Protein AF-A0A438HAM9-F1 (afdb_monomer_lite)

Sequence (119 aa):
MHYSVGDSWTYLFSATVESASNGDFQRKEEVQLALLTFPEAIEFLSFQNVGFIGLGNMGSRMANNLIKAGYKVAVHDINHEVMRMFAERGVPTKETPFEIAETSDVVITMLPSSSHVSL

Radius of gyration: 16.4 Å; chains: 1; bounding box: 28×38×43 Å

Organism: Vitis vinifera (NCBI:txid29760)

Foldseek 3Di:
DDDDPPPPVCVVVCVCVVCLVVVNNDPPVVVVVCCVVDVVVVVVVPQQEEEQEDCPPVSVVVLVSCVVSRGLYEYEYPDVVSQVVCVVVVRHYDDDPVVSVVGGPYYDYDDDDDDPDDD

Secondary structu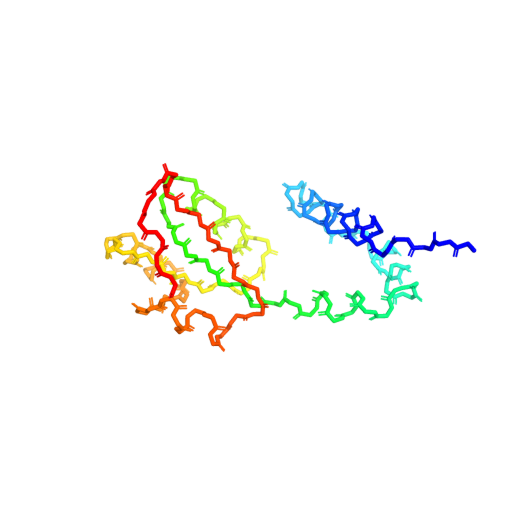re (DSSP, 8-state):
----THHHHHHHHHHHHHHHHHT-TT-HHHHHHHHHH-THHHHHHT--EEEEE--SHHHHHHHHHHHHTT-EEEEE-S-HHHHHHHHHTT--B-SSHHHHHHH-SEEEE---SSS----

pLDDT: mean 74.78, std 21.8, range [27.7, 98.25]

InterPro domains:
  IPR002204 3-hydroxyisobutyrate dehydrogenase-related, conserved site [PS00895] (52-65)
  IPR006115 6-phosphogluconate dehydrogenase, NADP-binding [PF03446] (49-117)
  IPR036291 NAD(P)-binding domain superfamily [SSF51735] (48-117)

Structure (mmCIF, N/CA/C/O backbone):
data_AF-A0A438HAM9-F1
#
_entry.id   AF-A0A438HAM9-F1
#
loop_
_atom_site.group_PDB
_atom_site.id
_atom_site.type_symbol
_atom_site.label_atom_id
_atom_site.label_alt_id
_atom_site.label_comp_id
_atom_site.label_asym_id
_atom_site.label_entity_id
_atom_site.label_seq_id
_atom_site.pdbx_PDB_ins_code
_atom_site.Cartn_x
_atom_site.Cartn_y
_atom_site.Cartn_z
_atom_site.occupancy
_atom_site.B_iso_or_equiv
_atom_site.auth_seq_id
_atom_site.auth_comp_id
_atom_site.auth_asym_id
_atom_site.auth_atom_id
_atom_site.pdbx_PDB_model_num
ATOM 1 N N . MET A 1 1 ? 16.492 28.387 27.106 1.00 32.38 1 MET A N 1
ATOM 2 C CA . MET A 1 1 ? 16.557 26.915 27.003 1.00 32.38 1 MET A CA 1
ATOM 3 C C . MET A 1 1 ? 15.978 26.546 25.652 1.00 32.38 1 MET A C 1
ATOM 5 O O . MET A 1 1 ? 14.795 26.768 25.442 1.00 32.38 1 MET A O 1
ATOM 9 N N . HIS A 1 2 ? 16.825 26.137 24.711 1.00 27.70 2 HIS A N 1
ATOM 10 C CA . HIS A 1 2 ? 16.390 25.678 23.393 1.00 27.70 2 HIS A CA 1
ATOM 11 C C . HIS A 1 2 ? 15.830 24.262 23.541 1.00 27.70 2 HIS A C 1
ATOM 13 O O . HIS A 1 2 ? 16.575 23.359 23.906 1.00 27.70 2 HIS A O 1
ATOM 19 N N . TYR A 1 3 ? 14.537 24.081 23.282 1.00 29.16 3 TYR A N 1
ATOM 20 C CA . TYR A 1 3 ? 13.952 22.759 23.078 1.00 29.16 3 TYR A CA 1
ATOM 21 C C . TYR A 1 3 ? 13.974 22.467 21.575 1.00 29.16 3 TYR A C 1
ATOM 23 O O . TYR A 1 3 ? 13.352 23.187 20.796 1.00 29.16 3 TYR A O 1
ATOM 31 N N . SER A 1 4 ? 14.731 21.447 21.168 1.00 33.22 4 SER A N 1
ATOM 32 C CA . SER A 1 4 ? 14.657 20.887 19.819 1.00 33.22 4 SER A CA 1
ATOM 33 C C . SER A 1 4 ? 13.492 19.901 19.791 1.00 33.22 4 SER A C 1
ATOM 35 O O . SER A 1 4 ? 13.512 18.882 20.474 1.00 33.22 4 SER A O 1
ATOM 37 N N . VAL A 1 5 ? 12.451 20.225 19.029 1.00 42.28 5 VAL A N 1
ATOM 38 C CA . VAL A 1 5 ? 11.205 19.445 18.897 1.00 42.28 5 VAL A CA 1
ATOM 39 C C . VAL A 1 5 ? 11.434 18.097 18.173 1.00 42.28 5 VAL A C 1
ATOM 41 O O . VAL A 1 5 ? 10.536 17.268 18.104 1.00 42.28 5 VAL A O 1
ATOM 44 N N . GLY A 1 6 ? 12.646 17.831 17.669 1.00 40.72 6 GLY A N 1
ATOM 45 C CA . GLY A 1 6 ? 12.969 16.641 16.869 1.00 40.72 6 GLY A CA 1
ATOM 46 C C . GLY A 1 6 ? 13.139 15.322 17.635 1.00 40.72 6 GLY A C 1
ATOM 47 O O . GLY A 1 6 ? 13.043 14.260 17.020 1.00 40.72 6 GLY A O 1
ATOM 48 N N . ASP A 1 7 ? 13.348 15.360 18.953 1.00 53.47 7 ASP A N 1
ATOM 49 C CA . ASP A 1 7 ? 13.804 14.166 19.681 1.00 53.47 7 ASP A CA 1
ATOM 50 C C . ASP A 1 7 ? 12.648 13.392 20.338 1.00 53.47 7 ASP A C 1
ATOM 52 O O . ASP A 1 7 ? 12.610 12.171 20.287 1.00 53.47 7 ASP A O 1
ATOM 56 N N . SER A 1 8 ? 11.634 14.056 20.901 1.00 50.69 8 SER A N 1
ATOM 57 C CA . SER A 1 8 ? 10.566 13.339 21.631 1.00 50.69 8 SER A CA 1
ATOM 58 C C . SER A 1 8 ? 9.602 12.579 20.709 1.00 50.69 8 SER A C 1
ATOM 60 O O . SER A 1 8 ? 9.123 11.499 21.056 1.00 50.69 8 SER A O 1
ATOM 62 N N . TRP A 1 9 ? 9.329 13.122 19.520 1.00 41.88 9 TRP A N 1
ATOM 63 C CA . TRP A 1 9 ? 8.412 12.521 18.544 1.00 41.88 9 TRP A CA 1
ATOM 64 C C . TRP A 1 9 ? 9.002 11.295 17.858 1.00 41.88 9 TRP A C 1
ATOM 66 O O . TRP A 1 9 ? 8.298 10.316 17.629 1.00 41.88 9 TRP A O 1
ATOM 76 N N . THR A 1 10 ? 10.303 11.320 17.570 1.00 51.91 10 THR A N 1
ATOM 77 C CA . THR A 1 10 ? 11.017 10.174 17.000 1.00 51.91 10 THR A CA 1
ATOM 78 C C . THR A 1 10 ? 11.079 9.017 17.989 1.00 51.91 10 THR A C 1
ATOM 80 O O . THR A 1 10 ? 10.861 7.881 17.578 1.00 51.91 10 THR A O 1
ATOM 83 N N . TYR A 1 11 ? 11.263 9.281 19.287 1.00 53.12 11 TYR A N 1
ATOM 84 C CA . TYR A 1 11 ? 11.181 8.241 20.317 1.00 53.12 11 TYR A CA 1
ATOM 85 C C . TYR A 1 11 ? 9.777 7.644 20.447 1.00 53.12 11 TYR A C 1
ATOM 87 O O . TYR A 1 11 ? 9.655 6.425 20.510 1.00 53.12 11 TYR A O 1
ATOM 95 N N . LEU A 1 12 ? 8.716 8.459 20.436 1.00 53.38 12 LEU A N 1
ATOM 96 C CA . LEU A 1 12 ? 7.336 7.959 20.505 1.00 53.38 12 LEU A CA 1
ATOM 97 C C . LEU A 1 12 ? 6.947 7.172 19.251 1.00 53.38 12 LEU A C 1
ATOM 99 O O . LEU A 1 12 ? 6.346 6.104 19.360 1.00 53.38 12 LEU A O 1
ATOM 103 N N . PHE A 1 13 ? 7.329 7.654 18.067 1.00 54.84 13 PHE A N 1
ATOM 104 C CA . PHE A 1 13 ? 7.110 6.939 16.814 1.00 54.84 13 PHE A CA 1
ATOM 105 C C . PHE A 1 13 ? 7.908 5.636 16.770 1.00 54.84 13 PHE A C 1
ATOM 107 O O . PHE A 1 13 ? 7.336 4.593 16.474 1.00 54.84 13 PHE A O 1
ATOM 114 N N . SER A 1 14 ? 9.194 5.666 17.136 1.00 51.94 14 SER A N 1
ATOM 115 C CA . SER A 1 14 ? 10.045 4.474 17.199 1.00 51.94 14 SER A CA 1
ATOM 116 C C . SER A 1 14 ? 9.494 3.462 18.194 1.00 51.94 14 SER A C 1
ATOM 118 O O . SER A 1 14 ? 9.330 2.308 17.828 1.00 51.94 14 SER A O 1
ATOM 120 N N . ALA A 1 15 ? 9.119 3.884 19.404 1.00 51.47 15 ALA A N 1
ATOM 121 C CA . ALA A 1 15 ? 8.532 3.004 20.410 1.00 51.47 15 ALA A CA 1
ATOM 122 C C . ALA A 1 15 ? 7.181 2.432 19.955 1.00 51.47 15 ALA A C 1
ATOM 124 O O . ALA A 1 15 ? 6.902 1.260 20.196 1.00 51.47 15 ALA A O 1
ATOM 125 N N . THR A 1 16 ? 6.356 3.217 19.255 1.00 52.62 16 THR A N 1
ATOM 126 C CA . THR A 1 16 ? 5.061 2.760 18.723 1.00 52.62 16 THR A CA 1
ATOM 127 C C . THR A 1 16 ? 5.249 1.764 17.578 1.00 52.62 16 THR A C 1
ATOM 129 O O . THR A 1 16 ? 4.606 0.716 17.569 1.00 52.62 16 THR A O 1
ATOM 132 N N . VAL A 1 17 ? 6.155 2.045 16.637 1.00 50.00 17 VAL A N 1
ATOM 133 C CA . VAL A 1 17 ? 6.492 1.160 15.509 1.00 50.00 17 VAL A CA 1
ATOM 134 C C . VAL A 1 17 ? 7.169 -0.120 16.000 1.00 50.00 17 VAL A C 1
ATOM 136 O O . VAL A 1 17 ? 6.829 -1.209 15.541 1.00 50.00 17 VAL A O 1
ATOM 139 N N . GLU A 1 18 ? 8.078 -0.016 16.966 1.00 47.94 18 GLU A N 1
ATOM 140 C CA . GLU A 1 18 ? 8.752 -1.150 17.596 1.00 47.94 18 GLU A CA 1
ATOM 141 C C . GLU A 1 18 ? 7.746 -2.020 18.362 1.00 47.94 18 GLU A C 1
ATOM 143 O O . GLU A 1 18 ? 7.696 -3.232 18.150 1.00 47.94 18 GLU A O 1
ATOM 148 N N . SER A 1 19 ? 6.841 -1.413 19.136 1.00 49.25 19 SER A N 1
ATOM 149 C CA . SER A 1 19 ? 5.758 -2.126 19.830 1.00 49.25 19 SER A CA 1
ATOM 150 C C . SER A 1 19 ? 4.772 -2.785 18.859 1.00 49.25 19 SER A C 1
ATOM 152 O O . SER A 1 19 ? 4.349 -3.917 19.088 1.00 49.25 19 SER A O 1
ATOM 154 N N . ALA A 1 20 ? 4.442 -2.132 17.740 1.00 44.19 20 ALA A N 1
ATOM 155 C CA . ALA A 1 20 ? 3.604 -2.706 16.687 1.00 44.19 20 ALA A CA 1
ATOM 156 C C . ALA A 1 20 ? 4.296 -3.881 15.975 1.00 44.19 20 ALA A C 1
ATOM 158 O O . ALA A 1 20 ? 3.647 -4.872 15.642 1.00 44.19 20 ALA A O 1
ATOM 159 N N . SER A 1 21 ? 5.618 -3.808 15.789 1.00 43.31 21 SER A N 1
ATOM 160 C CA . SER A 1 21 ? 6.416 -4.900 15.221 1.00 43.31 21 SER A CA 1
ATOM 161 C C . SER A 1 21 ? 6.560 -6.100 16.167 1.00 43.31 21 SER A C 1
ATOM 163 O O . SER A 1 21 ? 6.643 -7.235 15.698 1.00 43.31 21 SER A O 1
ATOM 165 N N . ASN A 1 22 ? 6.508 -5.854 17.481 1.00 44.59 22 ASN A N 1
ATOM 166 C CA . ASN A 1 22 ? 6.620 -6.863 18.537 1.00 44.59 22 ASN A CA 1
ATOM 167 C C . ASN A 1 22 ? 5.260 -7.379 19.050 1.00 44.59 22 ASN A C 1
ATOM 169 O O . ASN A 1 22 ? 5.227 -8.268 19.896 1.00 44.59 22 ASN A O 1
ATOM 173 N N . GLY A 1 23 ? 4.136 -6.871 18.527 1.00 41.75 23 GLY A N 1
ATOM 174 C CA . GLY A 1 23 ? 2.787 -7.308 18.910 1.00 41.75 23 GLY A CA 1
ATOM 175 C C . GLY A 1 23 ? 2.305 -6.805 20.277 1.00 41.75 23 GLY A C 1
ATOM 176 O O . GLY A 1 23 ? 1.295 -7.293 20.776 1.00 41.75 23 GLY A O 1
ATOM 177 N N . ASP A 1 24 ? 2.983 -5.816 20.862 1.00 50.72 24 ASP A N 1
ATOM 178 C CA . ASP A 1 24 ? 2.802 -5.365 22.253 1.00 50.72 24 ASP A CA 1
ATOM 179 C C . ASP A 1 24 ? 1.886 -4.128 22.388 1.00 50.72 24 ASP A C 1
ATOM 181 O O . ASP A 1 24 ? 1.907 -3.404 23.382 1.00 50.72 24 ASP A O 1
ATOM 185 N N . PHE A 1 25 ? 1.033 -3.875 21.388 1.00 46.81 25 PHE A N 1
ATOM 186 C CA . PHE A 1 25 ? 0.165 -2.688 21.274 1.00 46.81 25 PHE A CA 1
ATOM 187 C C . PHE A 1 25 ? -0.984 -2.619 22.317 1.00 46.81 25 PHE A C 1
ATOM 189 O O . PHE A 1 25 ? -2.079 -2.168 21.998 1.00 46.81 25 PHE A O 1
ATOM 196 N N . GLN A 1 26 ? -0.826 -3.116 23.551 1.00 47.97 26 GLN A N 1
ATOM 197 C CA . GLN A 1 26 ? -1.958 -3.328 24.475 1.00 47.97 26 GLN A CA 1
ATOM 198 C C . GLN A 1 26 ? -1.805 -2.810 25.914 1.00 47.97 26 GLN A C 1
ATOM 200 O O . GLN A 1 26 ? -2.731 -3.002 26.707 1.00 47.97 26 GLN A O 1
ATOM 205 N N . ARG A 1 27 ? -0.751 -2.074 26.293 1.00 53.91 27 ARG A N 1
ATOM 206 C CA . ARG A 1 27 ? -0.771 -1.380 27.599 1.00 53.91 27 ARG A CA 1
ATOM 207 C C . ARG A 1 27 ? -1.545 -0.067 27.513 1.00 53.91 27 ARG A C 1
ATOM 209 O O . ARG A 1 27 ? -0.987 1.010 27.337 1.00 53.91 27 ARG A O 1
ATOM 216 N N . LYS A 1 28 ? -2.868 -0.182 27.674 1.00 52.09 28 LYS A N 1
ATOM 217 C CA . LYS A 1 28 ? -3.849 0.924 27.716 1.00 52.09 28 LYS A CA 1
ATOM 218 C C . LYS A 1 28 ? -3.408 2.113 28.585 1.00 52.09 28 LYS A C 1
ATOM 220 O O . LYS A 1 28 ? -3.747 3.248 28.277 1.00 52.09 28 LYS A O 1
ATOM 225 N N . GLU A 1 29 ? -2.645 1.854 29.643 1.00 57.19 29 GLU A N 1
ATOM 226 C CA . GLU A 1 29 ? -2.138 2.852 30.593 1.00 57.19 29 GLU A CA 1
ATOM 227 C C . GLU A 1 29 ? -1.044 3.754 29.994 1.00 57.19 29 GLU A C 1
ATOM 229 O O . GLU A 1 29 ? -1.050 4.959 30.232 1.00 57.19 29 GLU A O 1
ATOM 234 N N . GLU A 1 30 ? -0.151 3.207 29.165 1.00 59.19 30 GLU A N 1
ATOM 235 C CA . GLU A 1 30 ? 0.948 3.959 28.537 1.00 59.19 30 GLU A CA 1
ATOM 236 C C . GLU A 1 30 ? 0.430 4.851 27.404 1.00 59.19 30 GLU A C 1
ATOM 238 O O . GLU A 1 30 ? 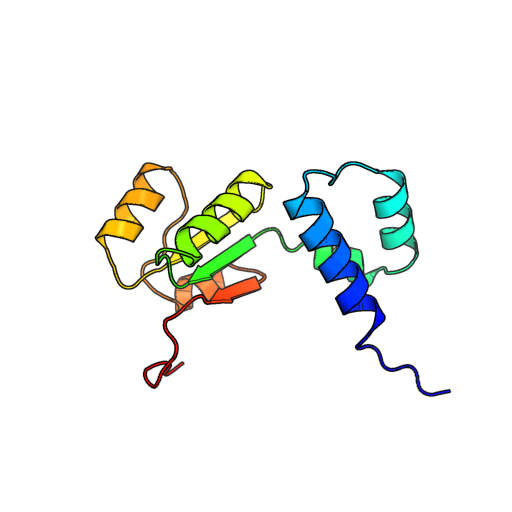0.823 6.012 27.287 1.00 59.19 30 GLU A O 1
ATOM 243 N N . VAL A 1 31 ? -0.540 4.343 26.636 1.00 57.94 31 VAL A N 1
ATOM 244 C CA . VAL A 1 31 ? -1.244 5.113 25.602 1.00 57.94 31 VAL A CA 1
ATOM 245 C C . VAL A 1 31 ? -2.018 6.271 26.232 1.00 57.94 31 VAL A C 1
ATOM 247 O O . VAL A 1 31 ? -1.910 7.403 25.774 1.00 57.94 31 VAL A O 1
ATOM 250 N N . GLN A 1 32 ? -2.747 6.029 27.325 1.00 62.00 32 GLN A N 1
ATOM 251 C CA . GLN A 1 32 ? -3.502 7.078 28.014 1.00 62.00 32 GLN A CA 1
ATOM 252 C C . GLN A 1 32 ? -2.588 8.185 28.560 1.00 62.00 32 GLN A C 1
ATOM 254 O O . GLN A 1 32 ? -2.931 9.363 28.470 1.00 62.00 32 GLN A O 1
ATOM 259 N N . LEU A 1 33 ? -1.421 7.825 29.101 1.00 62.75 33 LEU A N 1
ATOM 260 C CA . LEU A 1 33 ? -0.467 8.792 29.642 1.00 62.75 33 LEU A CA 1
ATOM 261 C C . LEU A 1 33 ? 0.190 9.630 28.533 1.00 62.75 33 LEU A C 1
ATOM 263 O O . LEU A 1 33 ? 0.330 10.845 28.684 1.00 62.75 33 LEU A O 1
ATOM 267 N N . ALA A 1 34 ? 0.528 9.008 27.398 1.00 62.16 34 ALA A N 1
ATOM 268 C CA . ALA A 1 34 ? 1.059 9.702 26.226 1.00 62.16 34 ALA A CA 1
ATOM 269 C C . ALA A 1 34 ? 0.032 10.682 25.635 1.00 62.16 34 ALA A C 1
ATOM 271 O O . ALA A 1 34 ? 0.367 11.834 25.374 1.00 62.16 34 ALA A O 1
ATOM 272 N N . LEU A 1 35 ? -1.232 10.264 25.525 1.00 62.00 35 LEU A N 1
ATOM 273 C CA . LEU A 1 35 ? -2.345 11.091 25.046 1.00 62.00 35 LEU A CA 1
ATOM 274 C C . LEU A 1 35 ? -2.632 12.309 25.941 1.00 62.00 35 LEU A C 1
ATOM 276 O O . LEU A 1 35 ? -3.003 13.367 25.443 1.00 62.00 35 LEU A O 1
ATOM 280 N N . LEU A 1 36 ? -2.461 12.170 27.261 1.00 67.38 36 LEU A N 1
ATOM 281 C CA . LEU A 1 36 ? -2.622 13.273 28.218 1.00 67.38 36 LEU A CA 1
ATOM 282 C C . LEU A 1 36 ? -1.442 14.255 28.203 1.00 67.38 36 LEU A C 1
ATOM 284 O O . LEU A 1 36 ? -1.612 15.420 28.555 1.00 67.38 36 LEU A O 1
ATOM 288 N N . THR A 1 37 ? -0.254 13.782 27.825 1.00 70.38 37 THR A N 1
ATOM 289 C CA . THR A 1 37 ? 0.989 14.568 27.848 1.00 70.38 37 THR A CA 1
ATOM 290 C C . THR A 1 37 ? 1.254 15.264 26.511 1.00 70.38 37 THR A C 1
ATOM 292 O O . THR A 1 37 ? 1.832 16.348 26.492 1.00 70.38 37 THR A O 1
ATOM 295 N N . PHE A 1 38 ? 0.797 14.673 25.405 1.00 69.81 38 PHE A N 1
ATOM 296 C CA . PHE A 1 38 ? 1.008 15.161 24.043 1.00 69.81 38 PHE A CA 1
ATOM 297 C C . PHE A 1 38 ? -0.323 15.160 23.279 1.00 69.81 38 PHE A C 1
ATOM 299 O O . PHE A 1 38 ? -0.671 14.167 22.640 1.00 69.81 38 PHE A O 1
ATOM 306 N N . PRO A 1 39 ? -1.096 16.257 23.329 1.00 61.28 39 PRO A N 1
ATOM 307 C CA . PRO A 1 39 ? -2.359 16.362 22.606 1.00 61.28 39 PRO A CA 1
ATOM 308 C C . PRO A 1 39 ? -2.192 16.177 21.092 1.00 61.28 39 PRO A C 1
ATOM 310 O O . PRO A 1 39 ? -3.067 15.596 20.458 1.00 61.28 39 PRO A O 1
ATOM 313 N N . GLU A 1 40 ? -1.054 16.580 20.510 1.00 56.62 40 GLU A N 1
ATOM 314 C CA . GLU A 1 40 ? -0.773 16.356 19.083 1.00 56.62 40 GLU A CA 1
ATOM 315 C C . GLU A 1 40 ? -0.553 14.862 18.756 1.00 56.62 40 GLU A C 1
ATOM 317 O O . GLU A 1 40 ? -0.658 14.444 17.603 1.00 56.62 40 GLU A O 1
ATOM 322 N N . ALA A 1 41 ? -0.318 14.011 19.765 1.00 56.53 41 ALA A N 1
ATOM 323 C CA . ALA A 1 41 ? -0.219 12.568 19.571 1.00 56.53 41 ALA A CA 1
ATOM 324 C C . ALA A 1 41 ? -1.592 11.948 19.280 1.00 56.53 41 ALA A C 1
ATOM 326 O O . ALA A 1 41 ? -1.647 10.883 18.676 1.00 56.53 41 ALA A O 1
ATOM 327 N N . ILE A 1 42 ? -2.697 12.615 19.643 1.00 58.34 42 ILE A N 1
ATOM 328 C CA . ILE A 1 42 ? -4.052 12.221 19.222 1.00 58.34 42 ILE A CA 1
ATOM 329 C C . ILE A 1 42 ? -4.175 12.324 17.703 1.00 58.34 42 ILE A C 1
ATOM 331 O O . ILE A 1 42 ? -4.693 11.411 17.066 1.00 58.34 42 ILE A O 1
ATOM 335 N N . GLU A 1 43 ? -3.680 13.419 17.127 1.00 59.03 43 GLU A N 1
ATOM 336 C CA . GLU A 1 43 ? -3.706 13.646 15.683 1.00 59.03 43 GLU A CA 1
ATOM 337 C C . GLU A 1 43 ? -2.823 12.613 14.969 1.00 59.03 43 GLU A C 1
ATOM 339 O O . GLU A 1 43 ? -3.259 11.974 14.015 1.00 59.03 43 GLU A O 1
ATOM 344 N N . PHE A 1 44 ? -1.648 12.313 15.525 1.00 55.16 44 PHE A N 1
ATOM 345 C CA . PHE A 1 44 ? -0.768 11.265 15.008 1.00 55.16 44 PHE A CA 1
ATOM 346 C C . PHE A 1 44 ? -1.362 9.845 15.107 1.00 55.16 44 PHE A C 1
ATOM 348 O O . PHE A 1 44 ? -1.268 9.053 14.172 1.00 55.16 44 PHE A O 1
ATOM 355 N N . LEU A 1 45 ? -2.011 9.504 16.223 1.00 57.34 45 LEU A N 1
ATOM 356 C CA . LEU A 1 45 ? -2.691 8.214 16.405 1.00 57.34 45 LEU A CA 1
ATOM 357 C C . LEU A 1 45 ? -3.960 8.096 15.542 1.00 57.34 45 LEU A C 1
ATOM 359 O O . LEU A 1 45 ? -4.467 6.991 15.330 1.00 57.34 45 LEU A O 1
ATOM 363 N N . SER A 1 46 ? -4.452 9.218 15.007 1.00 61.50 46 SER A N 1
ATOM 364 C CA . SER A 1 46 ? -5.550 9.250 14.041 1.00 61.50 46 SER A CA 1
ATOM 365 C C . SER A 1 46 ? -5.120 8.946 12.601 1.00 61.50 46 SER A C 1
ATOM 367 O O . SER A 1 46 ? -5.993 8.771 11.752 1.00 61.50 46 SER A O 1
ATOM 369 N N . PHE A 1 47 ? -3.815 8.777 12.333 1.00 70.44 47 PHE A N 1
ATOM 370 C CA . PHE A 1 47 ? -3.311 8.268 11.056 1.00 70.44 47 PHE A CA 1
ATOM 371 C C . PHE A 1 47 ? -3.675 6.795 10.878 1.00 70.44 47 PHE A C 1
ATOM 373 O O . PHE A 1 47 ? -2.961 5.873 11.279 1.00 70.44 47 PHE A O 1
ATOM 380 N N . GLN A 1 48 ? -4.850 6.585 10.299 1.00 80.19 48 GLN A N 1
ATOM 381 C CA . GLN A 1 48 ? -5.445 5.276 10.077 1.00 80.19 48 GLN A CA 1
ATOM 382 C C . GLN A 1 48 ? -5.203 4.791 8.648 1.00 80.19 48 GLN A C 1
ATOM 384 O O . GLN A 1 48 ? -5.175 3.578 8.429 1.00 80.19 48 GLN A O 1
ATOM 389 N N . ASN A 1 49 ? -5.030 5.712 7.692 1.00 92.88 49 ASN A N 1
ATOM 390 C CA . ASN A 1 49 ? -4.885 5.411 6.274 1.00 92.88 49 ASN A CA 1
ATOM 391 C C . ASN A 1 49 ? -3.418 5.524 5.851 1.00 92.88 49 ASN A C 1
ATOM 393 O O . ASN A 1 49 ? -2.829 6.606 5.848 1.00 92.88 49 ASN A O 1
ATOM 397 N N . VAL A 1 50 ? -2.835 4.394 5.462 1.00 94.94 50 VAL A N 1
ATOM 398 C CA . VAL A 1 50 ? -1.446 4.301 5.016 1.00 94.94 50 VAL A CA 1
ATOM 399 C C . VAL A 1 50 ? -1.408 4.000 3.524 1.00 94.94 50 VAL A C 1
ATOM 401 O O . VAL A 1 50 ? -1.915 2.978 3.067 1.00 94.94 50 VAL A O 1
ATOM 404 N N . GLY A 1 51 ? -0.742 4.861 2.772 1.00 96.94 51 GLY A N 1
ATOM 405 C CA . GLY A 1 51 ? -0.391 4.627 1.383 1.00 96.94 51 GLY A CA 1
ATOM 406 C C . GLY A 1 51 ? 0.924 3.870 1.286 1.00 96.94 51 GLY A C 1
ATOM 407 O O . GLY A 1 51 ? 1.886 4.227 1.962 1.00 96.94 51 GLY A O 1
ATOM 408 N N . PHE A 1 52 ? 1.002 2.843 0.443 1.00 97.56 52 PHE A N 1
ATOM 409 C CA . PHE A 1 52 ? 2.238 2.095 0.214 1.00 97.56 52 PHE A CA 1
ATOM 410 C C . PHE A 1 52 ? 2.563 2.022 -1.276 1.00 97.56 52 PHE A C 1
ATOM 412 O O . PHE A 1 52 ? 1.817 1.431 -2.055 1.00 97.56 52 PHE A O 1
ATOM 419 N N . ILE A 1 53 ? 3.697 2.595 -1.670 1.00 97.31 53 ILE A N 1
ATOM 420 C CA . ILE A 1 53 ? 4.177 2.611 -3.050 1.00 97.31 53 ILE A CA 1
ATOM 421 C C . ILE A 1 53 ? 5.442 1.760 -3.145 1.00 97.31 53 ILE A C 1
ATOM 423 O O . ILE A 1 53 ? 6.437 2.035 -2.473 1.00 97.31 53 ILE A O 1
ATOM 427 N N . GLY A 1 54 ? 5.419 0.748 -4.006 1.00 96.12 54 GLY A N 1
ATOM 428 C CA . GLY A 1 54 ? 6.534 -0.178 -4.196 1.00 96.12 54 GLY A CA 1
ATOM 429 C C . GLY A 1 54 ? 6.358 -1.465 -3.393 1.00 96.12 54 GLY A C 1
ATOM 430 O O . GLY A 1 54 ? 6.642 -1.533 -2.204 1.00 96.12 54 GLY A O 1
ATOM 431 N N . LEU A 1 55 ? 5.929 -2.528 -4.055 1.00 96.56 55 LEU A N 1
ATOM 432 C CA . LEU A 1 55 ? 5.570 -3.835 -3.516 1.00 96.56 55 LEU A CA 1
ATOM 433 C C . LEU A 1 55 ? 6.572 -4.926 -3.926 1.00 96.56 55 LEU A C 1
ATOM 435 O O . LEU A 1 55 ? 6.226 -6.105 -4.006 1.00 96.56 55 LEU A O 1
ATOM 439 N N . GLY A 1 56 ? 7.844 -4.568 -4.118 1.00 91.50 56 GLY A N 1
ATOM 440 C CA . GLY A 1 56 ? 8.927 -5.545 -4.280 1.00 91.50 56 GLY A CA 1
ATOM 441 C C . GLY A 1 56 ? 9.106 -6.456 -3.051 1.00 91.50 56 GLY A C 1
ATOM 442 O O . GLY A 1 56 ? 8.366 -6.368 -2.070 1.00 91.50 56 GLY A O 1
ATOM 443 N N . ASN A 1 57 ? 10.139 -7.307 -3.053 1.00 87.81 57 ASN A N 1
ATOM 444 C CA . ASN A 1 57 ? 10.366 -8.323 -2.006 1.00 87.81 57 ASN A CA 1
ATOM 445 C C . ASN A 1 57 ? 10.257 -7.796 -0.560 1.00 87.81 57 ASN A C 1
ATOM 447 O O . ASN A 1 57 ? 9.696 -8.467 0.306 1.00 87.81 57 ASN A O 1
ATOM 451 N N . MET A 1 58 ? 10.789 -6.599 -0.291 1.00 86.81 58 MET A N 1
ATOM 452 C CA . MET A 1 58 ? 10.677 -5.961 1.027 1.00 86.81 58 MET A CA 1
ATOM 453 C C . MET A 1 58 ? 9.355 -5.211 1.202 1.00 86.81 58 MET A C 1
ATOM 455 O O . MET A 1 58 ? 8.691 -5.385 2.224 1.00 86.81 58 MET A O 1
ATOM 459 N N . GLY A 1 59 ? 8.958 -4.412 0.206 1.00 90.94 59 GLY A N 1
ATOM 460 C CA . GLY A 1 59 ? 7.743 -3.597 0.246 1.00 90.94 59 GLY A CA 1
ATOM 461 C C . GLY A 1 59 ? 6.489 -4.424 0.517 1.00 90.94 59 GLY A C 1
ATOM 462 O O . GLY A 1 59 ? 5.752 -4.144 1.459 1.00 90.94 59 GLY A O 1
ATOM 463 N N . SER A 1 60 ? 6.331 -5.543 -0.193 1.00 93.75 60 SER A N 1
ATOM 464 C CA . SER A 1 60 ? 5.231 -6.485 0.026 1.00 93.75 60 SER A CA 1
ATOM 465 C C . SER A 1 60 ? 5.181 -7.029 1.458 1.00 93.75 60 SER A C 1
ATOM 467 O O . SER A 1 60 ? 4.102 -7.168 2.034 1.00 93.75 60 SER A O 1
ATOM 469 N N . ARG A 1 61 ? 6.328 -7.343 2.076 1.00 91.62 61 ARG A N 1
ATOM 470 C CA . ARG A 1 61 ? 6.370 -7.855 3.460 1.00 91.62 61 ARG A CA 1
ATOM 471 C C . ARG A 1 61 ? 5.960 -6.782 4.465 1.00 91.62 61 ARG A C 1
ATOM 473 O O . ARG A 1 61 ? 5.191 -7.081 5.373 1.00 91.62 61 ARG A O 1
ATOM 480 N N . MET A 1 62 ? 6.419 -5.546 4.280 1.00 87.88 62 MET A N 1
ATOM 481 C CA . MET A 1 62 ? 6.059 -4.435 5.164 1.00 87.88 62 MET A CA 1
ATOM 482 C C . MET A 1 62 ? 4.597 -4.018 5.015 1.00 87.88 62 MET A C 1
ATOM 484 O O . MET A 1 62 ? 3.912 -3.908 6.028 1.00 87.88 62 MET A O 1
ATOM 488 N N . ALA A 1 63 ? 4.089 -3.881 3.786 1.00 92.69 63 ALA A N 1
ATOM 489 C CA . ALA A 1 63 ? 2.675 -3.595 3.539 1.00 92.69 63 ALA A CA 1
ATOM 490 C C . ALA A 1 63 ? 1.777 -4.642 4.219 1.00 92.69 63 ALA A C 1
ATOM 492 O O . ALA A 1 63 ? 0.820 -4.309 4.911 1.00 92.69 63 ALA A O 1
ATOM 493 N N . ASN A 1 64 ? 2.145 -5.923 4.119 1.00 90.88 64 ASN A N 1
ATOM 494 C CA . ASN A 1 64 ? 1.436 -7.000 4.804 1.00 90.88 64 ASN A CA 1
ATOM 495 C C . ASN A 1 64 ? 1.503 -6.918 6.333 1.00 90.88 64 ASN A C 1
ATOM 497 O O . ASN A 1 64 ? 0.527 -7.276 6.989 1.00 90.88 64 ASN A O 1
ATOM 501 N N . ASN A 1 65 ? 2.622 -6.481 6.909 1.00 89.94 65 ASN A N 1
ATOM 502 C CA . ASN A 1 65 ? 2.731 -6.300 8.356 1.00 89.94 65 ASN A CA 1
ATOM 503 C C . ASN A 1 65 ? 1.828 -5.161 8.843 1.00 89.94 65 ASN A C 1
ATOM 505 O O . ASN A 1 65 ? 1.139 -5.332 9.843 1.00 89.94 65 ASN A O 1
ATOM 509 N N . LEU A 1 66 ? 1.763 -4.050 8.104 1.00 86.50 66 LEU A N 1
ATOM 510 C CA . LEU A 1 66 ? 0.871 -2.929 8.415 1.00 86.50 66 LEU A CA 1
ATOM 511 C C . LEU A 1 66 ? -0.604 -3.349 8.363 1.00 86.50 66 LEU A C 1
ATOM 513 O O . LEU A 1 66 ? -1.358 -3.066 9.289 1.00 86.50 66 LEU A O 1
ATOM 517 N N . ILE A 1 67 ? -0.995 -4.111 7.337 1.00 90.12 67 ILE A N 1
ATOM 518 C CA . ILE A 1 67 ? -2.353 -4.668 7.233 1.00 90.12 67 ILE A CA 1
ATOM 519 C C . ILE A 1 67 ? -2.662 -5.575 8.432 1.00 90.12 67 ILE A C 1
ATOM 521 O O . ILE A 1 67 ? -3.720 -5.460 9.044 1.00 90.12 67 ILE A O 1
ATOM 525 N N . LYS A 1 68 ? -1.732 -6.464 8.806 1.00 86.25 68 LYS A N 1
ATOM 526 C CA . LYS A 1 68 ? -1.897 -7.358 9.967 1.00 86.25 68 LYS A CA 1
ATOM 527 C C . LYS A 1 68 ? -1.983 -6.605 11.295 1.00 86.25 68 LYS A C 1
ATOM 529 O O . LYS A 1 68 ? -2.665 -7.077 12.196 1.00 86.25 68 LYS A O 1
ATOM 534 N N . ALA A 1 69 ? -1.311 -5.462 11.407 1.00 81.75 69 ALA A N 1
ATOM 535 C CA . ALA A 1 69 ? -1.366 -4.592 12.577 1.00 81.75 69 ALA A CA 1
ATOM 536 C C . ALA A 1 69 ? -2.657 -3.749 12.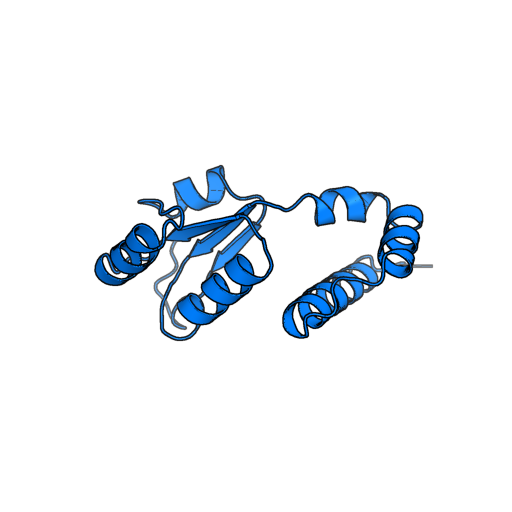651 1.00 81.75 69 ALA A C 1
ATOM 538 O O . ALA A 1 69 ? -2.877 -3.070 13.648 1.00 81.75 69 ALA A O 1
ATOM 539 N N . GLY A 1 70 ? -3.529 -3.814 11.635 1.00 85.06 70 GLY A N 1
ATOM 540 C CA . GLY A 1 70 ? -4.845 -3.170 11.638 1.00 85.06 70 GLY A CA 1
ATOM 541 C C . GLY A 1 70 ? -4.907 -1.804 10.953 1.00 85.06 70 GLY A C 1
ATOM 542 O O . GLY A 1 70 ? -5.957 -1.166 10.994 1.00 85.06 70 GLY A O 1
ATOM 543 N N . TYR A 1 71 ? -3.831 -1.358 10.296 1.00 86.94 71 TYR A N 1
ATOM 544 C CA . TYR A 1 71 ? -3.857 -0.129 9.498 1.00 86.94 71 TYR A CA 1
ATOM 545 C C . TYR A 1 71 ? -4.691 -0.311 8.223 1.00 86.94 71 TYR A C 1
ATOM 547 O O . TYR A 1 71 ? -4.686 -1.379 7.602 1.00 86.94 71 TYR A O 1
ATOM 555 N N . LYS A 1 72 ? -5.371 0.753 7.781 1.00 93.69 72 LYS A N 1
ATOM 556 C CA . LYS A 1 72 ? -6.056 0.778 6.483 1.00 93.69 72 LYS A CA 1
ATOM 557 C C . LYS A 1 72 ? -5.029 1.086 5.405 1.00 93.69 72 LYS A C 1
ATOM 559 O O . LYS A 1 72 ? -4.652 2.236 5.217 1.00 93.69 72 LYS A O 1
ATOM 564 N N . VAL A 1 73 ? -4.549 0.054 4.719 1.00 95.88 73 VAL A N 1
ATOM 565 C CA . VAL A 1 73 ? -3.483 0.209 3.723 1.00 95.88 73 VAL A CA 1
ATOM 566 C C . VAL A 1 73 ? -4.058 0.245 2.311 1.00 95.88 73 VAL A C 1
ATOM 568 O O . VAL A 1 73 ? -4.760 -0.684 1.917 1.00 95.88 73 VAL A O 1
ATOM 571 N N . ALA A 1 74 ? -3.719 1.280 1.543 1.00 98.19 74 ALA A N 1
ATOM 572 C CA . ALA A 1 74 ? -3.899 1.322 0.094 1.00 98.19 74 ALA A CA 1
ATOM 573 C C . ALA A 1 74 ? -2.539 1.187 -0.594 1.00 98.19 74 ALA A C 1
ATOM 575 O O . ALA A 1 74 ? -1.552 1.762 -0.134 1.00 98.19 74 ALA A O 1
ATOM 576 N N . VAL A 1 75 ? -2.464 0.416 -1.680 1.00 98.25 75 VAL A N 1
ATOM 577 C CA . VAL A 1 75 ? -1.182 0.080 -2.313 1.00 98.25 75 VAL A CA 1
ATOM 578 C C . VAL A 1 75 ? -1.119 0.443 -3.792 1.00 98.25 75 VAL A C 1
ATOM 580 O O . VAL A 1 75 ? -2.130 0.414 -4.497 1.00 98.25 75 VAL A O 1
ATOM 583 N N . HIS A 1 76 ? 0.090 0.750 -4.256 1.00 98.19 76 HIS A N 1
ATOM 584 C CA . HIS A 1 76 ? 0.419 0.958 -5.660 1.00 98.19 76 HIS A CA 1
ATOM 585 C C . HIS A 1 76 ? 1.806 0.386 -5.999 1.00 98.19 76 HIS A C 1
ATOM 587 O O . HIS A 1 76 ? 2.755 0.495 -5.220 1.00 98.19 76 HIS A O 1
ATOM 593 N N . ASP A 1 77 ? 1.935 -0.196 -7.188 1.00 97.19 77 ASP A N 1
ATOM 594 C CA . ASP A 1 77 ? 3.194 -0.616 -7.800 1.00 97.19 77 ASP A CA 1
ATOM 595 C C . ASP A 1 77 ? 3.053 -0.575 -9.329 1.00 97.19 77 ASP A C 1
ATOM 597 O O . ASP A 1 77 ? 1.959 -0.750 -9.865 1.00 97.19 77 ASP A O 1
ATOM 601 N N . ILE A 1 78 ? 4.172 -0.395 -10.031 1.00 95.06 78 ILE A N 1
ATOM 602 C CA . ILE A 1 78 ? 4.235 -0.452 -11.499 1.00 95.06 78 ILE A CA 1
ATOM 603 C C . ILE A 1 78 ? 4.028 -1.875 -12.045 1.00 95.06 78 ILE A C 1
ATOM 605 O O . ILE A 1 78 ? 3.705 -2.068 -13.215 1.00 95.06 78 ILE A O 1
ATOM 609 N N . ASN A 1 79 ? 4.239 -2.893 -11.212 1.00 94.50 79 ASN A N 1
ATOM 610 C CA . ASN A 1 79 ? 4.041 -4.291 -11.534 1.00 94.50 79 ASN A CA 1
ATOM 611 C C . ASN A 1 79 ? 2.582 -4.700 -11.281 1.00 94.50 79 ASN A C 1
ATOM 613 O O . ASN A 1 79 ? 2.172 -5.012 -10.158 1.00 94.50 79 ASN A O 1
ATOM 617 N N . HIS A 1 80 ? 1.817 -4.780 -12.369 1.00 95.12 80 HIS A N 1
ATOM 618 C CA . HIS A 1 80 ? 0.408 -5.174 -12.352 1.00 95.12 80 HIS A CA 1
ATOM 619 C C . HIS A 1 80 ? 0.140 -6.575 -11.777 1.00 95.12 80 HIS A C 1
ATOM 621 O O . HIS A 1 80 ? -0.952 -6.820 -11.263 1.00 95.12 80 HIS A O 1
ATOM 627 N N . GLU A 1 81 ? 1.097 -7.506 -11.845 1.00 96.12 81 GLU A N 1
ATOM 628 C CA . GLU A 1 81 ? 0.926 -8.844 -11.266 1.00 96.12 81 GLU A CA 1
ATOM 629 C C . GLU A 1 81 ? 0.867 -8.769 -9.739 1.00 96.12 81 GLU A C 1
ATOM 631 O O . GLU A 1 81 ? -0.042 -9.323 -9.120 1.00 96.12 81 GLU A O 1
ATOM 636 N N . VAL A 1 82 ? 1.774 -8.000 -9.131 1.00 95.25 82 VAL A N 1
ATOM 637 C CA . VAL A 1 82 ? 1.785 -7.790 -7.678 1.00 95.25 82 VAL A CA 1
ATOM 638 C C . VAL A 1 82 ? 0.530 -7.039 -7.238 1.00 95.25 82 VAL A C 1
ATOM 640 O O . VAL A 1 82 ? -0.095 -7.414 -6.246 1.00 95.25 82 VAL A O 1
ATOM 643 N N . MET A 1 83 ? 0.105 -6.036 -8.009 1.00 97.88 83 MET A N 1
ATOM 644 C CA . MET A 1 83 ? -1.151 -5.323 -7.760 1.00 97.88 83 MET A CA 1
ATOM 645 C C . MET A 1 83 ? -2.355 -6.270 -7.744 1.00 97.88 83 MET A C 1
ATOM 647 O O . MET A 1 83 ? -3.163 -6.222 -6.815 1.00 97.88 83 MET A O 1
ATOM 651 N N . ARG A 1 84 ? -2.441 -7.200 -8.705 1.00 97.56 84 ARG A N 1
ATOM 652 C CA . ARG A 1 84 ? -3.500 -8.219 -8.736 1.00 97.56 84 ARG A CA 1
ATOM 653 C C . ARG A 1 84 ? -3.480 -9.104 -7.489 1.00 97.56 84 ARG A C 1
ATOM 655 O O . ARG A 1 84 ? -4.531 -9.313 -6.891 1.00 97.56 84 ARG A O 1
ATOM 662 N N . MET A 1 85 ? -2.305 -9.560 -7.051 1.00 96.62 85 MET A N 1
ATOM 663 C CA . MET A 1 85 ? -2.180 -10.383 -5.838 1.00 96.62 85 MET A CA 1
ATOM 664 C C . MET A 1 85 ? -2.697 -9.668 -4.582 1.00 96.62 85 MET A C 1
ATOM 666 O O . MET A 1 85 ? -3.268 -10.302 -3.695 1.00 96.62 85 MET A O 1
ATOM 670 N N . PHE A 1 86 ? -2.486 -8.354 -4.468 1.00 97.56 86 PHE A N 1
ATOM 671 C CA . PHE A 1 86 ? -3.014 -7.565 -3.353 1.00 97.56 86 PHE A CA 1
ATOM 672 C C . PHE A 1 86 ? -4.526 -7.340 -3.473 1.00 97.56 86 PHE A C 1
ATOM 674 O O . PHE A 1 86 ? -5.240 -7.510 -2.482 1.00 97.56 86 PHE A O 1
ATOM 681 N N . ALA A 1 87 ? -5.024 -7.052 -4.678 1.00 97.81 87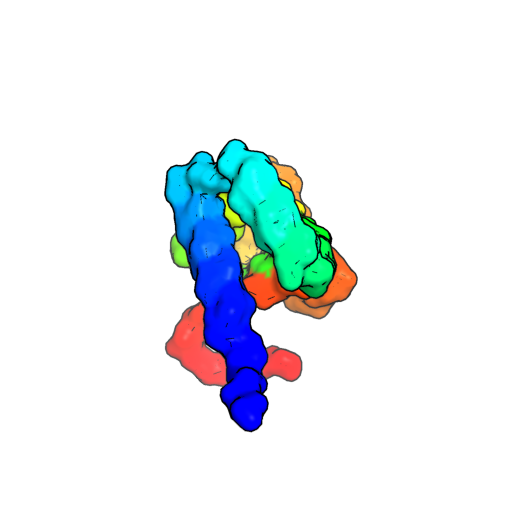 ALA A N 1
ATOM 682 C CA . ALA A 1 87 ? -6.454 -6.901 -4.937 1.00 97.81 87 ALA A CA 1
ATOM 683 C C . ALA A 1 87 ? -7.245 -8.186 -4.623 1.00 97.81 87 ALA A C 1
ATOM 685 O O . ALA A 1 87 ? -8.271 -8.128 -3.948 1.00 97.81 87 ALA A O 1
ATOM 686 N N . GLU A 1 88 ? -6.741 -9.358 -5.022 1.00 97.88 88 GLU A N 1
ATOM 687 C CA . GLU A 1 88 ? -7.348 -10.668 -4.720 1.00 97.88 88 GLU A CA 1
ATOM 688 C C . GLU A 1 88 ? -7.439 -10.952 -3.213 1.00 97.88 88 GLU A C 1
ATOM 690 O O . GLU A 1 88 ? -8.293 -11.714 -2.761 1.00 97.88 88 GLU A O 1
ATOM 695 N N . ARG A 1 89 ? -6.587 -10.304 -2.413 1.00 95.44 89 ARG A N 1
ATOM 696 C CA . ARG A 1 89 ? -6.586 -10.387 -0.947 1.00 95.44 89 ARG A CA 1
ATOM 697 C C . ARG A 1 89 ? -7.469 -9.322 -0.290 1.00 95.44 89 ARG A C 1
ATOM 699 O O . ARG A 1 89 ? -7.440 -9.187 0.932 1.00 95.44 89 ARG A O 1
ATOM 706 N N . GLY A 1 90 ? -8.235 -8.572 -1.083 1.00 96.94 90 GLY A N 1
ATOM 707 C CA . GLY A 1 90 ? -9.129 -7.512 -0.620 1.00 96.94 90 GLY A CA 1
ATOM 708 C C . GLY A 1 90 ? -8.409 -6.239 -0.181 1.00 96.94 90 GLY A C 1
ATOM 709 O O . GLY A 1 90 ? -9.014 -5.407 0.493 1.00 96.94 90 GLY A O 1
ATOM 710 N N . VAL A 1 91 ? -7.128 -6.077 -0.526 1.00 97.31 91 VAL A N 1
ATOM 711 C CA . VAL A 1 91 ? -6.380 -4.860 -0.204 1.00 97.31 91 VAL A CA 1
ATOM 712 C C . VAL A 1 91 ? -6.726 -3.779 -1.233 1.00 97.31 91 VAL A C 1
ATOM 714 O O . VAL A 1 91 ? -6.635 -4.050 -2.434 1.00 97.31 91 VAL A O 1
ATOM 717 N N . PRO A 1 92 ? -7.100 -2.560 -0.804 1.00 97.88 92 PRO A N 1
ATOM 718 C CA . PRO A 1 92 ? -7.301 -1.440 -1.713 1.00 97.88 92 PRO A CA 1
ATOM 719 C C . PRO A 1 92 ? -6.069 -1.195 -2.592 1.00 97.88 92 PRO A C 1
ATOM 721 O O . PRO A 1 92 ? -4.963 -0.986 -2.095 1.00 97.88 92 PRO A O 1
ATOM 724 N N . THR A 1 93 ? -6.271 -1.198 -3.904 1.00 98.25 93 THR A N 1
ATOM 725 C CA . THR A 1 93 ? -5.252 -0.877 -4.908 1.00 98.25 93 THR A CA 1
ATOM 726 C C . THR A 1 93 ? -5.625 0.424 -5.609 1.00 98.25 93 THR A C 1
ATOM 728 O O . THR A 1 93 ? -6.812 0.721 -5.766 1.00 98.25 93 THR A O 1
ATOM 731 N N . LYS A 1 94 ? -4.623 1.224 -5.979 1.00 97.94 94 LYS A N 1
ATOM 732 C CA . LYS A 1 94 ? -4.795 2.467 -6.742 1.00 97.94 94 LYS A CA 1
ATOM 733 C C . LYS A 1 94 ? -3.961 2.433 -8.012 1.00 97.94 94 LYS A C 1
ATOM 735 O O . LYS A 1 94 ? -2.861 1.874 -8.021 1.00 97.94 94 LYS A O 1
ATOM 740 N N . GLU A 1 95 ? -4.470 3.056 -9.068 1.00 96.19 95 GLU A N 1
ATOM 741 C CA . GLU A 1 95 ? -3.834 3.010 -10.389 1.00 96.19 95 GLU A CA 1
ATOM 742 C C . GLU A 1 95 ? -2.629 3.949 -10.475 1.00 96.19 95 GLU A C 1
ATOM 744 O O . GLU A 1 95 ? -1.737 3.739 -11.295 1.00 96.19 95 GLU A O 1
ATOM 749 N N . THR A 1 96 ? -2.564 4.962 -9.604 1.00 96.50 96 THR A N 1
ATOM 750 C CA . THR A 1 96 ? -1.496 5.964 -9.617 1.00 96.50 96 THR A CA 1
ATOM 751 C C . THR A 1 96 ? -0.963 6.293 -8.215 1.00 96.50 96 THR A C 1
ATOM 753 O O . THR A 1 96 ? -1.702 6.209 -7.228 1.00 96.50 96 THR A O 1
ATOM 756 N N . PRO A 1 97 ? 0.304 6.745 -8.095 1.00 94.88 97 PRO A N 1
ATOM 757 C CA . PRO A 1 97 ? 0.841 7.308 -6.852 1.00 94.88 97 PRO A CA 1
ATOM 758 C C . PRO A 1 97 ? 0.038 8.506 -6.329 1.00 94.88 97 PRO A C 1
ATOM 760 O O . PRO A 1 97 ? -0.059 8.707 -5.120 1.00 94.88 97 PRO A O 1
ATOM 763 N N . PHE A 1 98 ? -0.546 9.292 -7.237 1.00 96.44 98 PHE A N 1
ATOM 764 C CA . PHE A 1 98 ? -1.364 10.453 -6.897 1.00 96.44 98 PHE A CA 1
ATOM 765 C C . PHE A 1 98 ? -2.617 10.043 -6.113 1.00 96.44 98 PHE A C 1
ATOM 767 O O . PHE A 1 98 ? -2.863 10.563 -5.029 1.00 96.44 98 PHE A O 1
ATOM 774 N N . GLU A 1 99 ? -3.345 9.033 -6.589 1.00 97.12 99 GLU A N 1
ATOM 775 C CA . GLU A 1 99 ? -4.519 8.496 -5.889 1.00 97.12 99 GLU A CA 1
ATOM 776 C C . GLU A 1 99 ? -4.184 7.897 -4.513 1.00 97.12 99 GLU A C 1
ATOM 778 O O . GLU A 1 99 ? -5.016 7.915 -3.600 1.00 97.12 99 GLU A O 1
ATOM 783 N N . ILE A 1 100 ? -2.971 7.351 -4.349 1.00 97.56 100 ILE A N 1
ATOM 784 C CA . ILE A 1 100 ? -2.477 6.923 -3.036 1.00 97.56 100 ILE A CA 1
ATOM 785 C C . ILE A 1 100 ? -2.348 8.134 -2.117 1.00 97.56 100 ILE A C 1
ATOM 787 O O . ILE A 1 100 ? -2.900 8.114 -1.018 1.00 97.56 100 ILE A O 1
ATOM 791 N N . ALA A 1 101 ? -1.666 9.188 -2.566 1.00 94.19 101 ALA A N 1
ATOM 792 C CA . ALA A 1 101 ? 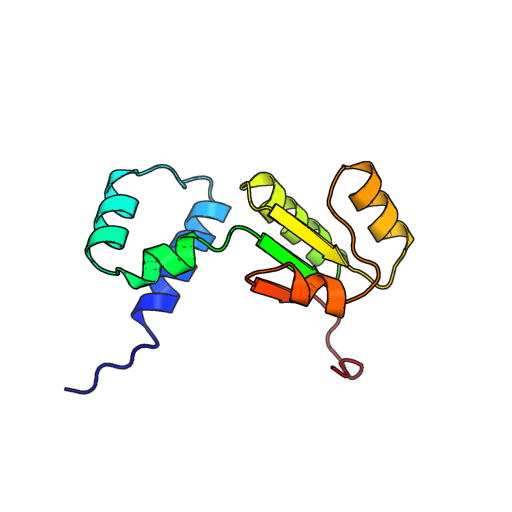-1.457 10.394 -1.773 1.00 94.19 101 ALA A CA 1
ATOM 793 C C . ALA A 1 101 ? -2.772 11.102 -1.402 1.00 94.19 101 ALA A C 1
ATOM 795 O O . ALA A 1 101 ? -2.903 11.558 -0.273 1.00 94.19 101 ALA A O 1
ATOM 796 N N . GLU A 1 102 ? -3.768 11.142 -2.294 1.00 96.50 102 GLU A N 1
ATOM 797 C CA . GLU A 1 102 ? -5.070 11.771 -2.009 1.00 96.50 102 GLU A CA 1
ATOM 798 C C . GLU A 1 102 ? -5.874 11.074 -0.903 1.00 96.50 102 GLU A C 1
ATOM 800 O O . GLU A 1 102 ? -6.733 11.692 -0.278 1.00 96.50 102 GLU A O 1
ATOM 805 N N . THR A 1 103 ? -5.638 9.780 -0.681 1.00 92.62 103 THR A N 1
ATOM 806 C CA . THR A 1 103 ? -6.460 8.953 0.220 1.00 92.62 103 THR A CA 1
ATOM 807 C C . THR A 1 103 ? -5.714 8.459 1.456 1.00 92.62 103 THR A C 1
ATOM 809 O O . THR A 1 103 ? -6.272 7.683 2.234 1.00 92.62 103 THR A O 1
ATOM 812 N N . SER A 1 104 ? -4.470 8.901 1.645 1.00 93.44 104 SER A N 1
ATOM 813 C CA . SER A 1 104 ? -3.597 8.441 2.723 1.00 93.44 104 SER A CA 1
ATOM 814 C C . SER A 1 104 ? -3.195 9.591 3.628 1.00 93.44 104 SER A C 1
ATOM 816 O O . SER A 1 104 ? -2.839 10.664 3.150 1.00 93.44 104 SER A O 1
ATOM 818 N N . ASP A 1 105 ? -3.166 9.338 4.931 1.00 91.50 105 ASP A N 1
ATOM 819 C CA . ASP A 1 105 ? -2.649 10.315 5.884 1.00 91.50 105 ASP A CA 1
ATOM 820 C C . ASP A 1 105 ? -1.109 10.320 5.882 1.00 91.50 105 ASP A C 1
ATOM 822 O O . ASP A 1 105 ? -0.459 11.336 6.119 1.00 91.50 105 ASP A O 1
ATOM 826 N N . VAL A 1 106 ? -0.517 9.163 5.563 1.00 90.25 106 VAL A N 1
ATOM 827 C CA . VAL A 1 106 ? 0.924 8.969 5.386 1.00 90.25 106 VAL A CA 1
ATOM 828 C C . VAL A 1 106 ? 1.194 8.071 4.183 1.00 90.25 106 VAL A C 1
ATOM 830 O O . VAL A 1 106 ? 0.494 7.083 3.971 1.00 90.25 106 VAL A O 1
ATOM 833 N N . VAL A 1 107 ? 2.235 8.383 3.406 1.00 92.94 107 VAL A N 1
ATOM 834 C CA . VAL A 1 107 ? 2.676 7.567 2.266 1.00 92.94 107 VAL A CA 1
ATOM 835 C C . VAL A 1 107 ? 4.075 7.016 2.526 1.00 92.94 107 VAL A C 1
ATOM 837 O O . VAL A 1 107 ? 5.011 7.761 2.807 1.00 92.94 107 VAL A O 1
ATOM 840 N N . ILE A 1 108 ? 4.220 5.700 2.398 1.00 93.00 108 ILE A N 1
ATOM 841 C CA . ILE A 1 108 ? 5.486 4.976 2.476 1.00 93.00 108 ILE A CA 1
ATOM 842 C C . ILE A 1 108 ? 5.899 4.581 1.063 1.00 93.00 108 ILE A 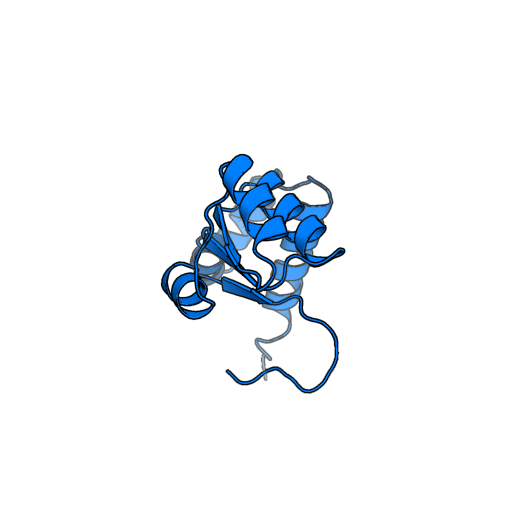C 1
ATOM 844 O O . ILE A 1 108 ? 5.134 3.950 0.336 1.00 93.00 108 ILE A O 1
ATOM 848 N N . THR A 1 109 ? 7.135 4.899 0.687 1.00 93.12 109 THR A N 1
ATOM 849 C CA . THR A 1 109 ? 7.725 4.473 -0.586 1.00 93.12 109 THR A CA 1
ATOM 850 C C . THR A 1 109 ? 8.851 3.477 -0.335 1.00 93.12 109 THR A C 1
ATOM 852 O O . THR A 1 109 ? 9.760 3.767 0.443 1.00 93.12 109 THR A O 1
ATOM 855 N N . MET A 1 110 ? 8.840 2.334 -1.018 1.00 90.94 110 MET A N 1
ATOM 856 C CA . MET A 1 110 ? 9.914 1.342 -0.965 1.00 90.94 110 MET A CA 1
ATOM 857 C C . MET A 1 110 ? 10.333 0.949 -2.383 1.00 90.94 110 MET A C 1
ATOM 859 O O . MET A 1 110 ? 9.873 -0.043 -2.949 1.00 90.94 110 MET A O 1
ATOM 863 N N . LEU A 1 111 ? 11.208 1.772 -2.958 1.00 88.25 111 LEU A N 1
ATOM 864 C CA . LEU A 1 111 ? 11.653 1.688 -4.346 1.00 88.25 111 LEU A CA 1
ATOM 865 C C . LEU A 1 111 ? 13.131 1.263 -4.433 1.00 88.25 111 LEU A C 1
ATOM 867 O O . LEU A 1 111 ? 13.886 1.470 -3.480 1.00 88.25 111 LEU A O 1
ATOM 871 N N . PRO A 1 112 ? 13.575 0.681 -5.562 1.00 81.44 112 PRO A N 1
ATOM 872 C CA . PRO A 1 112 ? 14.985 0.385 -5.788 1.00 81.44 112 PRO A CA 1
ATOM 873 C C . PRO A 1 112 ? 15.859 1.642 -5.685 1.00 81.44 112 PRO A C 1
ATOM 875 O O . PRO A 1 112 ? 15.492 2.723 -6.146 1.00 81.44 112 PRO A O 1
ATOM 878 N N . SER A 1 113 ? 17.057 1.497 -5.129 1.00 67.50 113 SER A N 1
ATOM 879 C CA . SER A 1 113 ? 18.035 2.575 -5.019 1.00 67.50 113 SER A CA 1
ATOM 880 C C . SER A 1 113 ? 18.739 2.835 -6.363 1.00 67.50 113 SER A C 1
ATOM 882 O O . SER A 1 113 ? 19.782 2.247 -6.632 1.00 67.50 113 SER A O 1
ATOM 884 N N . SER A 1 114 ? 18.166 3.695 -7.225 1.00 59.25 114 SER A N 1
ATOM 885 C CA . SER A 1 114 ? 18.860 4.740 -8.030 1.00 59.25 114 SER A CA 1
ATOM 886 C C . SER A 1 114 ? 18.034 5.343 -9.199 1.00 59.25 114 SER A C 1
ATOM 888 O O . SER A 1 114 ? 17.216 4.687 -9.842 1.00 59.25 114 SER A O 1
ATOM 890 N N . SER A 1 115 ? 18.293 6.643 -9.418 1.00 47.69 115 SER A N 1
ATOM 891 C CA . SER A 1 115 ? 18.030 7.569 -10.548 1.00 47.69 115 SER A CA 1
ATOM 892 C C . SER A 1 115 ? 16.642 7.768 -11.188 1.00 47.69 115 SER A C 1
ATOM 894 O O . SER A 1 115 ? 16.516 8.734 -11.933 1.00 47.69 115 SER A O 1
ATOM 896 N N . HIS A 1 116 ? 15.594 6.990 -10.899 1.00 49.78 116 HIS A N 1
ATOM 897 C CA . HIS A 1 116 ? 14.301 7.120 -11.618 1.00 49.78 116 HIS A CA 1
ATOM 898 C C . HIS A 1 116 ? 13.116 7.671 -10.806 1.00 49.78 116 HIS A C 1
ATOM 900 O O . HIS A 1 116 ? 11.968 7.505 -11.208 1.00 49.78 116 HIS A O 1
ATOM 906 N N . VAL A 1 117 ? 13.354 8.347 -9.678 1.00 47.94 117 VAL A N 1
ATOM 907 C CA . VAL A 1 117 ? 12.267 9.009 -8.936 1.00 47.94 117 VAL A CA 1
ATOM 908 C C . VAL A 1 117 ? 12.109 10.438 -9.456 1.00 47.94 117 VAL A C 1
ATOM 910 O O . VAL A 1 117 ? 12.860 11.330 -9.072 1.00 47.94 117 VAL A O 1
ATOM 913 N N . SER A 1 118 ? 11.158 10.646 -10.365 1.00 51.69 118 SER A N 1
ATOM 914 C CA . SER A 1 118 ? 10.618 11.970 -10.697 1.00 51.69 118 SER A CA 1
ATOM 915 C C . SER A 1 118 ? 9.219 12.046 -10.088 1.00 51.69 118 SER A C 1
ATOM 917 O O . SER A 1 118 ? 8.363 11.248 -10.467 1.00 51.69 118 SER A O 1
ATOM 919 N N . LEU A 1 119 ? 9.047 12.918 -9.090 1.00 38.47 119 LEU A N 1
ATOM 920 C CA . LEU A 1 119 ? 7.754 13.233 -8.472 1.00 38.47 119 LEU A CA 1
ATOM 921 C C . LEU A 1 119 ? 6.976 14.227 -9.337 1.00 38.47 119 LEU A C 1
ATOM 923 O O . LEU A 1 119 ? 7.636 15.122 -9.916 1.00 38.47 119 LEU A O 1
#